Protein AF-A0A955DCJ0-F1 (afdb_monomer_lite)

Structure (mmCIF, N/CA/C/O backbone):
data_AF-A0A955DCJ0-F1
#
_entry.id   AF-A0A955DCJ0-F1
#
loop_
_atom_site.group_PDB
_atom_site.id
_atom_site.type_symbol
_atom_site.label_atom_id
_atom_site.label_alt_id
_atom_site.label_comp_id
_atom_site.label_asym_id
_atom_site.label_entity_id
_atom_site.label_seq_id
_atom_site.pdbx_PDB_ins_code
_atom_site.Cartn_x
_atom_site.Cartn_y
_atom_site.Cartn_z
_atom_site.occupancy
_atom_site.B_iso_or_equiv
_atom_site.auth_seq_id
_atom_site.auth_comp_id
_atom_site.auth_asym_id
_atom_site.auth_atom_id
_atom_site.pdbx_PDB_model_num
ATOM 1 N N . TRP A 1 1 ? 1.414 4.891 13.504 1.00 74.88 1 TRP A N 1
ATOM 2 C CA . TRP A 1 1 ? 0.912 3.519 13.256 1.00 74.88 1 TRP A CA 1
ATOM 3 C C . TRP A 1 1 ? 0.159 2.920 14.445 1.00 74.88 1 TRP A C 1
ATOM 5 O O . TRP A 1 1 ? -1.046 2.771 14.337 1.00 74.88 1 TRP A O 1
ATOM 15 N N . HIS A 1 2 ? 0.798 2.608 15.587 1.00 78.81 2 HIS A N 1
ATOM 16 C CA . HIS A 1 2 ? 0.118 1.941 16.721 1.00 78.81 2 HIS A CA 1
ATOM 17 C C . HIS A 1 2 ? -1.137 2.691 17.207 1.00 78.81 2 HIS A C 1
ATOM 19 O O . HIS A 1 2 ? -2.215 2.118 17.258 1.00 78.81 2 HIS A O 1
ATOM 25 N N . ARG A 1 3 ? -1.033 4.004 17.451 1.00 80.06 3 ARG A N 1
ATOM 26 C CA . ARG A 1 3 ? -2.176 4.839 17.872 1.00 80.06 3 ARG A CA 1
ATOM 27 C C . ARG A 1 3 ? -3.330 4.925 16.861 1.00 80.06 3 ARG A C 1
ATOM 29 O O . ARG A 1 3 ? -4.418 5.293 17.256 1.00 80.06 3 ARG A O 1
ATOM 36 N N . LEU A 1 4 ? -3.080 4.615 15.588 1.00 79.81 4 LEU A N 1
ATOM 37 C CA . LEU A 1 4 ? -4.059 4.746 14.500 1.00 79.81 4 LEU A CA 1
ATOM 38 C C . LEU A 1 4 ? -4.688 3.408 14.090 1.00 79.81 4 LEU A C 1
ATOM 40 O O . LEU A 1 4 ? -5.571 3.371 13.249 1.00 79.81 4 LEU A O 1
ATOM 44 N N . THR A 1 5 ? -4.176 2.287 14.602 1.00 82.12 5 THR A N 1
ATOM 45 C CA . THR A 1 5 ? -4.579 0.945 14.137 1.00 82.12 5 THR A CA 1
ATOM 46 C C . THR A 1 5 ? -5.180 0.084 15.233 1.00 82.12 5 THR A C 1
ATOM 48 O O . THR A 1 5 ? -5.775 -0.947 14.923 1.00 82.12 5 THR A O 1
ATOM 51 N N . PHE A 1 6 ? -5.019 0.493 16.489 1.00 84.69 6 PHE A N 1
ATOM 52 C CA . PHE A 1 6 ? -5.619 -0.148 17.645 1.00 84.69 6 PHE A CA 1
ATOM 53 C C . PHE A 1 6 ? -6.818 0.666 18.125 1.00 84.69 6 PHE A C 1
ATOM 55 O O . PHE A 1 6 ? -6.717 1.882 18.268 1.00 84.69 6 PHE A O 1
ATOM 62 N N . ASP A 1 7 ? -7.927 -0.018 18.379 1.00 81.44 7 ASP A N 1
ATOM 63 C CA . ASP A 1 7 ? -9.098 0.560 19.030 1.00 81.44 7 ASP A CA 1
ATOM 64 C C . ASP A 1 7 ? -8.845 0.774 20.543 1.00 81.44 7 ASP A C 1
ATOM 66 O O . ASP A 1 7 ? -7.836 0.291 21.079 1.00 81.44 7 ASP A O 1
ATOM 70 N N . PRO A 1 8 ? -9.742 1.470 21.271 1.00 82.81 8 PRO A N 1
ATOM 71 C CA . PRO A 1 8 ? -9.586 1.713 22.708 1.00 82.81 8 PRO A CA 1
ATOM 72 C C . PRO A 1 8 ? -9.538 0.430 23.554 1.00 82.81 8 PRO A C 1
ATOM 74 O O . PRO A 1 8 ? -9.019 0.445 24.667 1.00 82.81 8 PRO A O 1
ATOM 77 N N . SER A 1 9 ? -10.035 -0.695 23.026 1.00 85.38 9 SER A N 1
ATOM 78 C CA . SER A 1 9 ? -9.957 -2.013 23.668 1.00 85.38 9 SER A CA 1
ATOM 79 C C . SER A 1 9 ? -8.635 -2.748 23.397 1.00 85.38 9 SER A C 1
ATOM 81 O O . SER A 1 9 ? -8.432 -3.864 23.876 1.00 85.38 9 SER A O 1
ATOM 83 N N . GLY A 1 10 ? -7.719 -2.142 22.634 1.00 85.44 10 GLY A N 1
ATOM 84 C CA . GLY A 1 10 ? -6.433 -2.729 22.268 1.00 85.44 10 GLY A CA 1
ATOM 85 C C . GLY A 1 10 ? -6.532 -3.788 21.169 1.00 85.44 10 GLY A C 1
ATOM 86 O O . GLY A 1 10 ? -5.603 -4.583 20.995 1.00 85.44 10 GLY A O 1
ATOM 87 N N . ARG A 1 11 ? -7.627 -3.824 20.401 1.00 85.88 11 ARG A N 1
ATOM 88 C CA . ARG A 1 11 ? -7.779 -4.727 19.251 1.00 85.88 11 ARG A CA 1
ATOM 89 C C . ARG A 1 11 ? -7.449 -3.987 17.964 1.00 85.88 11 ARG A C 1
ATOM 91 O O . ARG A 1 11 ? -7.556 -2.772 17.879 1.00 85.88 11 ARG A O 1
ATOM 98 N N . ARG A 1 12 ? -7.050 -4.730 16.934 1.00 86.69 12 ARG A N 1
ATOM 99 C CA . ARG A 1 12 ? -6.802 -4.183 15.597 1.00 86.69 12 ARG A CA 1
ATOM 100 C C . ARG A 1 12 ? -7.324 -5.114 14.522 1.00 86.69 12 ARG A C 1
ATOM 102 O O . ARG A 1 12 ? -7.359 -6.334 14.704 1.00 86.69 12 ARG A O 1
ATOM 109 N N . ARG A 1 13 ? -7.651 -4.545 13.366 1.00 83.56 13 ARG A N 1
ATOM 110 C CA . ARG A 1 13 ? -7.964 -5.324 12.166 1.00 83.56 13 ARG A CA 1
ATOM 111 C C . ARG A 1 13 ? -6.675 -5.953 11.638 1.00 83.56 13 ARG A C 1
ATOM 113 O O . ARG A 1 13 ? -5.660 -5.279 11.477 1.00 83.56 13 ARG A O 1
ATOM 120 N N . VAL A 1 14 ? -6.707 -7.258 11.392 1.00 85.88 14 VAL A N 1
ATOM 121 C CA . VAL A 1 14 ? -5.592 -8.006 10.799 1.00 85.88 14 VAL A CA 1
ATOM 122 C C . VAL A 1 14 ? -6.095 -8.834 9.630 1.00 85.88 14 VAL A C 1
ATOM 124 O O . VAL A 1 14 ? -7.232 -9.306 9.631 1.00 85.88 14 VAL A O 1
ATOM 127 N N . LEU A 1 15 ? -5.234 -9.023 8.632 1.00 85.75 15 LEU A N 1
ATOM 128 C CA . LEU A 1 15 ? -5.539 -9.872 7.489 1.00 85.75 15 LEU A CA 1
ATOM 129 C C . LEU A 1 15 ? -5.775 -11.311 7.958 1.00 85.75 15 LEU A C 1
ATOM 131 O O . LEU A 1 15 ? -4.946 -11.882 8.671 1.00 85.75 15 LEU A O 1
ATOM 135 N N . ARG A 1 16 ? -6.889 -11.912 7.532 1.00 90.75 16 ARG A N 1
ATOM 136 C CA . ARG A 1 16 ? -7.194 -13.308 7.846 1.00 90.75 16 ARG A CA 1
ATOM 137 C C . ARG A 1 16 ? -6.231 -14.232 7.104 1.00 90.75 16 ARG A C 1
ATOM 139 O O . ARG A 1 16 ? -6.114 -14.158 5.875 1.00 90.75 16 ARG A O 1
ATOM 146 N N . ARG A 1 17 ? -5.588 -15.128 7.855 1.00 95.06 17 ARG A N 1
ATOM 147 C CA . ARG A 1 17 ? -4.613 -16.096 7.344 1.00 95.06 17 ARG A CA 1
ATOM 148 C C . ARG A 1 17 ? -5.138 -17.528 7.426 1.00 95.06 17 ARG A C 1
ATOM 150 O O . ARG A 1 17 ? -5.956 -17.845 8.289 1.00 95.06 17 ARG A O 1
ATOM 157 N N . ARG A 1 18 ? -4.673 -18.375 6.512 1.00 95.81 18 ARG A N 1
ATOM 158 C CA . ARG A 1 18 ? -4.816 -19.837 6.562 1.00 95.81 18 ARG A CA 1
ATOM 159 C C . ARG A 1 18 ? -3.859 -20.417 7.622 1.00 95.81 18 ARG A C 1
ATOM 161 O O . ARG A 1 18 ? -2.935 -19.715 8.033 1.00 95.81 18 ARG A O 1
ATOM 168 N N . PRO A 1 19 ? -4.023 -21.687 8.046 1.00 96.50 19 PRO A N 1
ATOM 169 C CA . PRO A 1 19 ? -3.128 -22.309 9.030 1.00 96.50 19 PRO A CA 1
ATOM 170 C C . PRO A 1 19 ? -1.643 -22.310 8.636 1.00 96.50 19 PRO A C 1
ATOM 172 O O . PRO A 1 19 ? -0.785 -22.264 9.508 1.00 96.50 19 PRO A O 1
ATOM 175 N N . ASN A 1 20 ? -1.333 -22.312 7.336 1.00 93.75 20 ASN A N 1
ATOM 176 C CA . ASN A 1 20 ? 0.036 -22.236 6.816 1.00 93.75 20 ASN A CA 1
ATOM 177 C C . ASN A 1 20 ? 0.629 -20.810 6.811 1.00 93.75 20 ASN A C 1
ATOM 179 O O . ASN A 1 20 ? 1.770 -20.632 6.406 1.00 93.75 20 ASN A O 1
ATOM 183 N N . GLY A 1 21 ? -0.131 -19.798 7.242 1.00 91.06 21 GLY A N 1
ATOM 184 C CA . GLY A 1 21 ? 0.301 -18.400 7.288 1.00 91.06 21 GLY A CA 1
ATOM 185 C C . GLY A 1 21 ? -0.090 -17.560 6.070 1.00 91.06 21 GLY A C 1
ATOM 186 O O . GLY A 1 21 ? -0.031 -16.331 6.157 1.00 91.06 21 GLY A O 1
ATOM 187 N N . ASP A 1 22 ? -0.563 -18.176 4.984 1.00 91.62 22 ASP A N 1
ATOM 188 C CA . ASP A 1 22 ? -0.939 -17.454 3.767 1.00 91.62 22 ASP A CA 1
ATOM 189 C C . ASP A 1 22 ? -2.157 -16.562 3.979 1.00 91.62 22 ASP A C 1
ATOM 191 O O . ASP A 1 22 ? -3.084 -16.897 4.723 1.00 91.62 22 ASP A O 1
ATOM 195 N N . CYS A 1 23 ? -2.218 -15.457 3.233 1.00 92.31 23 CYS A N 1
ATOM 196 C CA . CYS A 1 23 ? -3.463 -14.715 3.074 1.00 9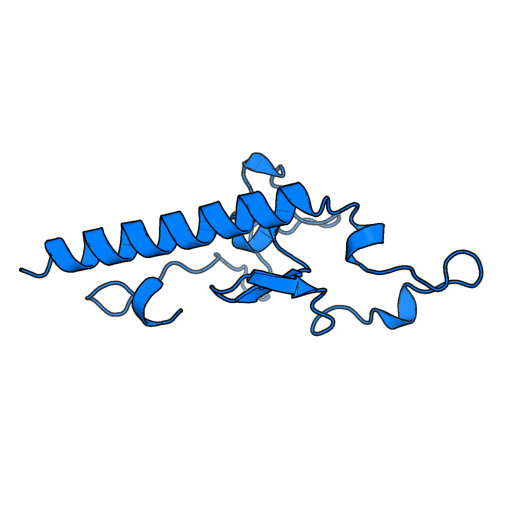2.31 23 CYS A CA 1
ATOM 197 C C . CYS A 1 23 ? -4.564 -15.646 2.538 1.00 92.31 23 CYS A C 1
ATOM 199 O O . CYS A 1 23 ? -4.364 -16.405 1.591 1.00 92.31 23 CYS A O 1
ATOM 201 N N . THR A 1 24 ? -5.763 -15.554 3.112 1.00 95.62 24 THR A N 1
ATOM 202 C CA . THR A 1 24 ? -6.926 -16.343 2.667 1.00 95.62 24 THR A CA 1
ATOM 203 C C . THR A 1 24 ? -7.316 -16.114 1.203 1.00 95.62 24 THR A C 1
ATOM 205 O O . THR A 1 24 ? -7.851 -17.033 0.583 1.00 95.62 24 THR A O 1
ATOM 208 N N . PHE A 1 25 ? -6.976 -14.953 0.636 1.00 95.12 25 PHE A N 1
ATOM 209 C CA . PHE A 1 25 ? -7.185 -14.598 -0.772 1.00 95.12 25 PHE A CA 1
ATOM 210 C C . PHE A 1 25 ? -5.974 -14.884 -1.676 1.00 95.12 25 PHE A C 1
ATOM 212 O O . PHE A 1 25 ? -5.999 -14.548 -2.857 1.00 95.12 25 PHE A O 1
ATOM 219 N N . LEU A 1 26 ? -4.894 -15.477 -1.159 1.00 92.69 26 LEU A N 1
ATOM 220 C CA . LEU A 1 26 ? -3.748 -15.845 -1.989 1.00 92.69 26 LEU A CA 1
ATOM 221 C C . LEU A 1 26 ? -4.075 -17.1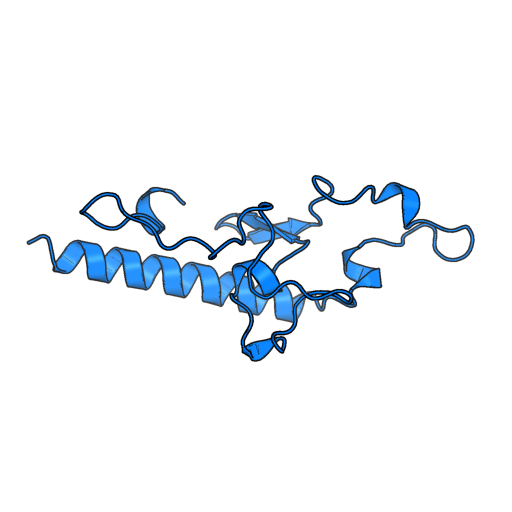08 -2.797 1.00 92.69 26 LEU A C 1
ATOM 223 O O . LEU A 1 26 ? -4.317 -18.172 -2.222 1.00 92.69 26 LEU A O 1
ATOM 227 N N . GLY A 1 27 ? -4.121 -16.987 -4.119 1.00 92.81 27 GLY A N 1
ATOM 228 C CA . GLY A 1 27 ? -4.245 -18.092 -5.065 1.00 92.81 27 GLY A CA 1
ATOM 229 C C . GLY A 1 27 ? -2.892 -18.498 -5.665 1.00 92.81 27 GLY A C 1
ATOM 230 O O . GLY A 1 27 ? -1.875 -17.859 -5.392 1.00 92.81 27 GLY A O 1
ATOM 231 N N . PRO A 1 28 ? -2.868 -19.537 -6.519 1.00 91.12 28 PRO A N 1
ATOM 232 C CA . PRO A 1 28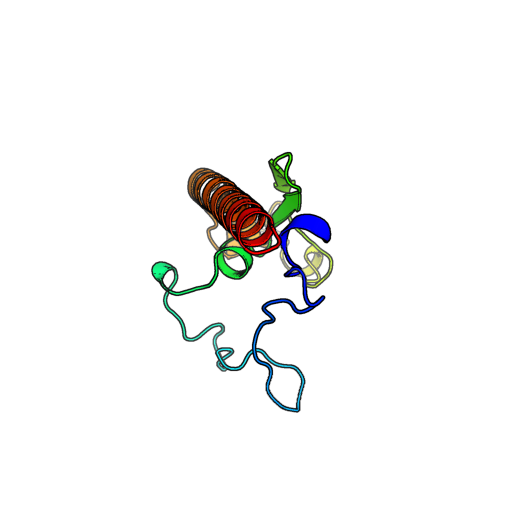 ? -1.637 -20.041 -7.138 1.00 91.12 28 PRO A CA 1
ATOM 233 C C . PRO A 1 28 ? -0.964 -19.030 -8.081 1.00 91.12 28 PRO A C 1
ATOM 235 O O . PRO A 1 28 ? 0.230 -19.134 -8.335 1.00 91.12 28 PRO A O 1
ATOM 238 N N . SER A 1 29 ? -1.715 -18.043 -8.578 1.00 88.38 29 SER A N 1
ATOM 239 C CA . SER A 1 29 ? -1.230 -16.991 -9.486 1.00 88.38 29 SER A CA 1
ATOM 240 C C . SER A 1 29 ? -1.221 -15.600 -8.838 1.00 88.38 29 SER A C 1
ATOM 242 O O . SER A 1 29 ? -1.206 -14.594 -9.540 1.00 88.38 29 SER A O 1
ATOM 244 N N . GLY A 1 30 ? -1.261 -15.528 -7.504 1.00 87.38 30 GLY A N 1
ATOM 245 C CA . GLY A 1 30 ? -1.331 -14.273 -6.752 1.00 87.38 30 GLY A CA 1
ATOM 246 C C . GLY A 1 30 ? -2.695 -14.026 -6.106 1.00 87.38 30 GLY A C 1
ATOM 247 O O . GLY A 1 30 ? -3.492 -14.945 -5.919 1.00 87.38 30 GLY A O 1
ATOM 248 N N . CYS A 1 31 ? -2.950 -12.785 -5.687 1.00 91.06 31 CYS A N 1
ATOM 249 C CA . CYS A 1 31 ? -4.191 -12.419 -5.000 1.00 91.06 31 CYS A CA 1
ATOM 250 C C . CYS A 1 31 ? -5.408 -12.601 -5.921 1.00 91.06 31 CYS A C 1
ATOM 252 O O . CYS A 1 31 ? -5.428 -12.052 -7.020 1.00 91.06 31 CYS A O 1
ATOM 254 N N . VAL A 1 32 ? -6.434 -13.322 -5.454 1.00 95.06 32 VAL A N 1
ATOM 255 C CA . VAL A 1 32 ? -7.664 -13.572 -6.232 1.00 95.06 32 VAL A CA 1
ATOM 256 C C . VAL A 1 32 ? -8.621 -12.379 -6.263 1.00 95.06 32 VAL A C 1
ATOM 258 O O . VAL A 1 32 ? -9.582 -12.396 -7.022 1.00 95.06 32 VAL A O 1
ATOM 261 N N . LEU A 1 33 ? -8.385 -11.362 -5.428 1.00 93.50 33 LEU A N 1
ATOM 262 C CA . LEU A 1 33 ? -9.156 -10.121 -5.459 1.00 93.50 33 LEU A CA 1
ATOM 263 C C . LEU A 1 33 ? -8.692 -9.247 -6.627 1.00 93.50 33 LEU A C 1
ATOM 265 O O . LEU A 1 33 ? -7.486 -9.129 -6.887 1.00 93.50 33 LEU A O 1
ATOM 269 N N . ASP A 1 34 ? -9.642 -8.584 -7.276 1.00 92.44 34 ASP A N 1
ATOM 270 C CA . ASP A 1 34 ? -9.380 -7.489 -8.203 1.00 92.44 34 ASP A CA 1
ATOM 271 C C . ASP A 1 34 ? -8.746 -6.297 -7.470 1.00 92.44 34 ASP A C 1
ATOM 273 O O . ASP A 1 34 ? -8.862 -6.156 -6.250 1.00 92.44 34 ASP A O 1
ATOM 277 N N . GLU A 1 35 ? -8.029 -5.450 -8.208 1.00 89.69 35 GLU A N 1
ATOM 278 C CA . GLU A 1 35 ? -7.248 -4.348 -7.639 1.00 89.69 35 GLU A CA 1
ATOM 279 C C . GLU A 1 35 ? -8.086 -3.415 -6.759 1.00 89.69 35 GLU A C 1
ATOM 281 O O . GLU A 1 35 ? -7.658 -3.059 -5.660 1.00 89.69 35 GLU A O 1
ATOM 286 N N . GLU A 1 36 ? -9.307 -3.100 -7.192 1.00 91.44 36 GLU A N 1
ATOM 287 C CA . GLU A 1 36 ? -10.196 -2.169 -6.501 1.00 91.44 36 GLU A CA 1
ATOM 288 C C . GLU A 1 36 ? -10.889 -2.764 -5.270 1.00 91.44 36 GLU A C 1
ATOM 290 O O . GLU A 1 36 ? -11.360 -2.011 -4.416 1.00 91.44 36 GLU A O 1
ATOM 295 N N . THR A 1 37 ? -10.882 -4.088 -5.103 1.00 93.25 37 THR A N 1
ATOM 296 C CA . THR A 1 37 ? -11.356 -4.749 -3.873 1.00 93.25 37 THR A CA 1
ATOM 297 C C . THR A 1 37 ? -10.221 -5.013 -2.882 1.00 93.25 37 THR A C 1
ATOM 299 O O . THR A 1 37 ? -10.456 -5.191 -1.683 1.00 93.25 37 THR A O 1
ATOM 302 N N . ARG A 1 38 ? -8.960 -5.033 -3.334 1.00 93.00 38 ARG A N 1
ATOM 303 C CA . ARG A 1 38 ? -7.812 -5.277 -2.444 1.00 93.00 38 ARG A CA 1
ATOM 304 C C . ARG A 1 38 ? -7.742 -4.216 -1.337 1.00 93.00 38 ARG A C 1
ATOM 306 O O . ARG A 1 38 ? -7.959 -3.035 -1.616 1.00 93.00 38 ARG A O 1
ATOM 313 N N . PRO A 1 39 ? -7.357 -4.579 -0.099 1.00 91.88 39 PRO A N 1
ATOM 314 C CA . PRO A 1 39 ? -7.027 -3.592 0.928 1.00 91.88 39 PRO A CA 1
ATOM 315 C C . PRO A 1 39 ? -5.935 -2.629 0.445 1.00 91.88 39 PRO A C 1
ATOM 317 O O . PRO A 1 39 ? -5.009 -3.058 -0.244 1.00 91.88 39 PRO A O 1
ATOM 320 N N . LEU A 1 40 ? -5.987 -1.355 0.848 1.00 94.06 40 LEU A N 1
ATOM 321 C CA . LEU A 1 40 ? -5.016 -0.336 0.415 1.00 94.06 40 LEU A CA 1
ATOM 322 C C . LEU A 1 40 ? -3.563 -0.733 0.714 1.00 94.06 40 LEU A C 1
ATOM 324 O O . LEU A 1 40 ? -2.690 -0.563 -0.131 1.00 94.06 40 LEU A O 1
ATOM 328 N N . VAL A 1 41 ? -3.313 -1.368 1.863 1.00 91.38 41 VAL A N 1
ATOM 329 C CA . VAL A 1 41 ? -1.985 -1.906 2.215 1.00 91.38 41 VAL A CA 1
ATOM 330 C C . VAL A 1 41 ? -1.481 -2.962 1.224 1.00 91.38 41 VAL A C 1
ATOM 332 O O . VAL A 1 41 ? -0.279 -3.071 1.014 1.00 91.38 41 VAL A O 1
ATOM 335 N N . CYS A 1 42 ? -2.384 -3.727 0.600 1.00 90.88 42 CYS A N 1
ATOM 336 C CA . CYS A 1 42 ? -2.046 -4.717 -0.421 1.00 90.88 42 CYS A CA 1
ATOM 337 C C . CYS A 1 42 ? -1.851 -4.080 -1.800 1.00 90.88 42 CYS A C 1
ATOM 339 O O . CYS A 1 42 ? -1.041 -4.588 -2.565 1.00 90.88 42 CYS A O 1
ATOM 341 N N . ARG A 1 43 ? -2.565 -2.990 -2.118 1.00 93.88 43 ARG A N 1
ATOM 342 C CA . ARG A 1 43 ? -2.342 -2.217 -3.356 1.00 93.88 43 ARG A CA 1
ATOM 343 C C . ARG A 1 43 ? -1.025 -1.452 -3.323 1.00 93.88 43 ARG A C 1
ATOM 345 O O . ARG A 1 43 ? -0.411 -1.241 -4.353 1.00 93.88 43 ARG A O 1
ATOM 352 N N . LEU A 1 44 ? -0.591 -1.041 -2.132 1.00 93.94 44 LEU A N 1
ATOM 353 C CA . LEU A 1 44 ? 0.679 -0.350 -1.945 1.00 93.94 44 LEU A CA 1
ATOM 354 C C . LEU A 1 44 ? 1.889 -1.279 -2.022 1.00 93.94 44 LEU A C 1
ATOM 356 O O . LEU A 1 44 ? 2.984 -0.777 -2.226 1.00 93.94 44 LEU A O 1
ATOM 360 N N . TYR A 1 45 ? 1.738 -2.598 -1.875 1.00 89.31 45 TYR A N 1
ATOM 361 C CA . TYR A 1 45 ? 2.868 -3.510 -2.048 1.00 89.31 45 TYR A CA 1
ATOM 362 C C . TYR A 1 45 ? 3.346 -3.479 -3.513 1.00 89.31 45 TYR A C 1
ATOM 364 O O . TYR A 1 45 ? 2.511 -3.600 -4.407 1.00 89.31 45 TYR A O 1
ATOM 372 N N . PRO A 1 46 ? 4.657 -3.357 -3.786 1.00 90.44 46 PRO A N 1
ATOM 373 C CA . PRO A 1 46 ? 5.779 -3.515 -2.862 1.00 90.44 46 PRO A CA 1
ATOM 374 C C . PRO A 1 46 ? 6.384 -2.205 -2.346 1.00 90.44 46 PRO A C 1
ATOM 376 O O . PRO A 1 46 ? 7.513 -2.220 -1.869 1.00 90.44 46 PRO A O 1
ATOM 379 N N . HIS A 1 47 ? 5.697 -1.067 -2.426 1.00 92.31 47 HIS A N 1
ATOM 380 C CA . HIS A 1 47 ? 6.239 0.169 -1.874 1.00 92.31 47 HIS A CA 1
ATOM 381 C C . HIS A 1 47 ? 6.530 0.049 -0.376 1.00 92.31 47 HIS A C 1
ATOM 383 O O . HIS A 1 47 ? 5.696 -0.418 0.406 1.00 92.31 47 HIS A O 1
ATOM 389 N N . ALA A 1 48 ? 7.697 0.544 0.028 1.00 91.12 48 ALA A N 1
ATOM 390 C CA . ALA A 1 48 ? 7.922 0.963 1.401 1.00 91.12 48 ALA A CA 1
ATOM 391 C C . ALA A 1 48 ? 7.244 2.324 1.608 1.00 91.12 48 ALA A C 1
ATOM 393 O O . ALA A 1 48 ? 7.201 3.145 0.690 1.00 91.12 48 ALA A O 1
ATOM 394 N N . TYR A 1 49 ? 6.667 2.569 2.784 1.00 93.25 49 TYR A N 1
ATOM 395 C CA . TYR A 1 49 ? 6.012 3.843 3.071 1.00 93.25 49 TYR A CA 1
ATOM 396 C C . TYR A 1 49 ? 5.874 4.117 4.566 1.00 93.25 49 TYR A C 1
ATOM 398 O O . TYR A 1 49 ? 5.777 3.213 5.400 1.00 93.25 49 TYR A O 1
ATOM 406 N N . THR A 1 50 ? 5.782 5.403 4.882 1.00 92.44 50 THR A N 1
ATOM 407 C CA . THR A 1 50 ? 5.392 5.939 6.186 1.00 92.44 50 THR A CA 1
ATOM 408 C C . THR A 1 50 ? 4.259 6.940 6.005 1.00 92.44 50 THR A C 1
ATOM 410 O O . THR A 1 50 ? 3.823 7.212 4.893 1.00 92.44 50 THR A O 1
ATOM 413 N N . GLU A 1 51 ? 3.789 7.561 7.084 1.00 91.69 51 GLU A N 1
ATOM 414 C CA . GLU A 1 51 ? 2.785 8.629 6.989 1.00 91.69 51 GLU A CA 1
ATOM 415 C C . GLU A 1 51 ? 3.268 9.824 6.161 1.00 91.69 51 GLU A C 1
ATOM 417 O O . GLU A 1 51 ? 2.470 10.524 5.545 1.00 91.69 51 GLU A O 1
ATOM 422 N N . ARG A 1 52 ? 4.588 10.026 6.089 1.00 93.38 52 ARG A N 1
ATOM 423 C CA . ARG A 1 52 ? 5.196 11.134 5.350 1.00 93.38 52 ARG A CA 1
ATOM 424 C C . ARG A 1 52 ? 5.208 10.908 3.839 1.00 93.38 52 ARG A C 1
ATOM 426 O O . ARG A 1 52 ? 5.317 11.882 3.100 1.00 93.38 52 ARG A O 1
ATOM 433 N N . GLY A 1 53 ? 5.102 9.661 3.377 1.00 94.56 53 GLY A N 1
ATOM 434 C CA . GLY A 1 53 ? 5.121 9.347 1.951 1.00 94.56 53 GLY A CA 1
ATOM 435 C C . GLY A 1 53 ? 5.581 7.929 1.626 1.00 94.56 53 GLY A C 1
ATOM 436 O O . GLY A 1 53 ? 5.632 7.058 2.493 1.00 94.56 53 GLY A O 1
ATOM 437 N N . LEU A 1 54 ? 5.889 7.723 0.345 1.00 94.50 54 LEU A N 1
ATOM 438 C CA . LEU A 1 54 ? 6.437 6.483 -0.203 1.00 94.50 54 LEU A CA 1
ATOM 439 C C . LEU A 1 54 ? 7.972 6.549 -0.1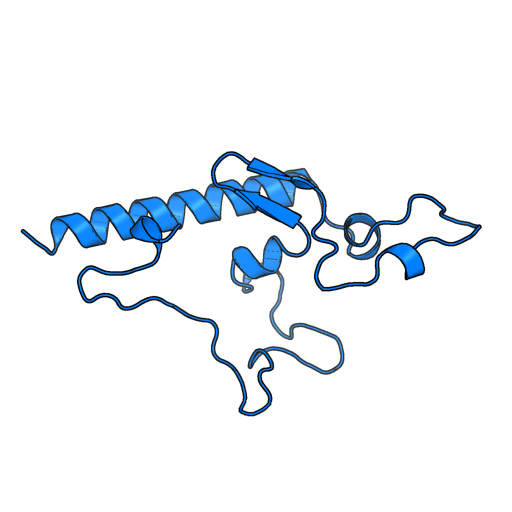89 1.00 94.50 54 LEU A C 1
ATOM 441 O O . LEU A 1 54 ? 8.545 7.513 -0.692 1.00 94.50 54 LEU A O 1
ATOM 445 N N . ASP A 1 55 ? 8.611 5.497 0.310 1.00 90.81 55 ASP A N 1
ATOM 446 C CA . ASP A 1 55 ? 10.061 5.361 0.493 1.00 90.81 55 ASP A CA 1
ATOM 447 C C . ASP A 1 55 ? 10.651 4.345 -0.506 1.00 90.81 55 ASP A C 1
ATOM 449 O O . ASP A 1 55 ? 11.488 3.512 -0.167 1.00 90.81 55 ASP A O 1
ATOM 453 N N . GLY A 1 56 ? 10.182 4.385 -1.756 1.00 86.81 56 GLY A N 1
ATOM 454 C CA . GLY A 1 56 ? 10.636 3.480 -2.815 1.00 86.81 56 GLY A CA 1
ATOM 455 C C . GLY A 1 56 ? 10.073 2.063 -2.685 1.00 86.81 56 GLY A C 1
ATOM 456 O O . GLY A 1 56 ? 8.913 1.880 -2.318 1.00 86.81 56 GLY A O 1
ATOM 457 N N . GLU A 1 57 ? 10.872 1.069 -3.064 1.00 87.50 57 GLU A N 1
ATOM 458 C CA . GLU A 1 57 ? 10.533 -0.357 -3.050 1.00 87.50 57 GLU A CA 1
ATOM 459 C C . GLU A 1 57 ? 10.998 -1.030 -1.754 1.00 87.50 57 GLU A C 1
ATOM 461 O O . GLU A 1 57 ? 12.086 -0.759 -1.255 1.00 87.50 57 GLU A O 1
ATOM 466 N N . SER A 1 58 ? 10.185 -1.945 -1.231 1.00 83.44 58 SER A N 1
ATOM 467 C CA . SER A 1 58 ? 10.570 -2.861 -0.165 1.00 83.44 58 SER A CA 1
ATOM 468 C C . SER A 1 58 ? 11.200 -4.121 -0.763 1.00 83.44 58 SER A C 1
ATOM 470 O O . SER A 1 58 ? 10.519 -4.940 -1.381 1.00 83.44 58 SER A O 1
ATOM 472 N N . ASP A 1 59 ? 12.496 -4.299 -0.527 1.00 74.62 59 ASP A N 1
ATOM 473 C CA . ASP A 1 59 ? 13.283 -5.478 -0.915 1.00 74.62 59 ASP A CA 1
ATOM 474 C C . ASP A 1 59 ? 13.189 -6.633 0.102 1.00 74.62 59 ASP A C 1
ATOM 476 O O . ASP A 1 59 ? 13.668 -7.737 -0.138 1.00 74.62 59 ASP A O 1
ATOM 480 N N . HIS A 1 60 ? 12.520 -6.415 1.236 1.00 74.88 60 HIS A N 1
ATOM 481 C CA . HIS A 1 60 ? 12.565 -7.332 2.373 1.00 74.88 60 HIS A CA 1
ATOM 482 C C . HIS A 1 60 ? 12.019 -8.744 2.079 1.00 74.88 60 HIS A C 1
ATOM 484 O O . HIS A 1 60 ? 12.444 -9.713 2.707 1.00 74.88 60 HIS A O 1
ATOM 490 N N . TYR A 1 61 ? 11.078 -8.873 1.138 1.00 69.62 61 TYR A N 1
ATOM 491 C CA . TYR A 1 61 ? 10.360 -10.130 0.870 1.00 69.62 61 TYR A CA 1
ATOM 492 C C . TYR A 1 61 ? 10.594 -10.703 -0.529 1.00 69.62 61 TYR A C 1
ATOM 494 O O . TYR A 1 61 ? 10.081 -11.778 -0.839 1.00 69.62 61 TYR A O 1
ATOM 502 N N . CYS A 1 62 ? 11.332 -9.997 -1.381 1.00 72.31 62 CYS A N 1
ATOM 503 C CA . CYS A 1 62 ? 11.608 -10.424 -2.744 1.00 72.31 62 CYS A CA 1
ATOM 504 C C . CYS A 1 62 ? 13.098 -10.209 -3.022 1.00 72.31 62 CYS A C 1
ATOM 506 O O . CYS A 1 62 ? 13.561 -9.087 -2.842 1.00 72.31 62 CYS A O 1
ATOM 508 N N . PRO A 1 63 ? 13.851 -11.234 -3.458 1.00 75.69 63 PRO A N 1
ATOM 509 C CA . PRO A 1 63 ? 15.243 -11.069 -3.868 1.00 75.69 63 PRO A CA 1
ATOM 510 C C . PRO A 1 63 ? 15.302 -10.267 -5.176 1.00 75.69 63 PRO A C 1
ATOM 512 O O . PRO A 1 63 ? 15.327 -10.834 -6.274 1.00 75.69 63 PRO A O 1
ATOM 515 N N . THR A 1 64 ? 15.252 -8.939 -5.073 1.00 77.31 64 THR A N 1
ATOM 516 C CA . THR A 1 64 ? 15.153 -8.015 -6.213 1.00 77.31 64 THR A CA 1
ATOM 517 C C . THR A 1 64 ? 16.378 -8.079 -7.122 1.00 77.31 64 THR A C 1
ATOM 519 O O . THR A 1 64 ? 16.285 -7.768 -8.308 1.00 77.31 64 THR A O 1
ATOM 522 N N . GLU A 1 65 ? 17.511 -8.590 -6.633 1.00 79.06 65 GLU A N 1
ATOM 523 C CA . GLU A 1 65 ? 18.695 -8.870 -7.443 1.00 79.06 65 GLU A CA 1
ATOM 524 C C . GLU A 1 65 ? 18.433 -9.881 -8.568 1.00 79.06 65 GLU A C 1
ATOM 526 O O . GLU A 1 65 ? 19.100 -9.835 -9.598 1.00 79.06 65 GLU A O 1
ATOM 531 N N . ARG A 1 66 ? 17.438 -10.765 -8.404 1.00 83.38 66 ARG A N 1
ATOM 532 C CA . ARG A 1 66 ? 17.035 -11.757 -9.417 1.00 83.38 66 ARG A CA 1
ATOM 533 C C . ARG A 1 66 ? 16.212 -11.151 -10.553 1.00 83.38 66 ARG A C 1
ATOM 535 O O . ARG A 1 66 ? 15.993 -11.827 -11.552 1.00 83.38 66 ARG A 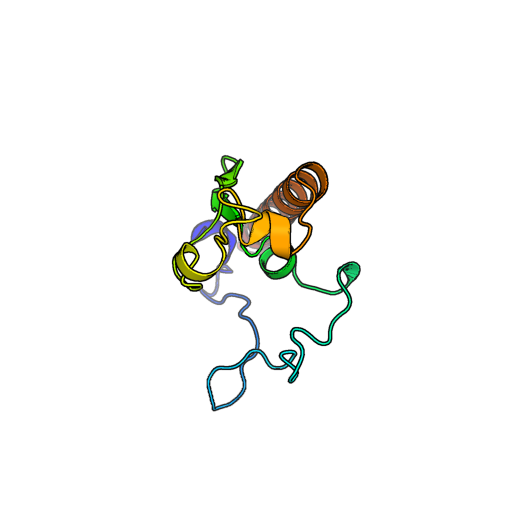O 1
ATOM 542 N N . LEU A 1 67 ? 15.710 -9.930 -10.377 1.00 83.38 67 LEU A N 1
ATOM 543 C CA . LEU A 1 67 ? 14.826 -9.268 -11.337 1.00 83.38 67 LEU A CA 1
ATOM 544 C C . LEU A 1 67 ? 15.609 -8.570 -12.453 1.00 83.38 67 LEU A C 1
ATOM 546 O O . LEU A 1 67 ? 15.088 -8.393 -13.550 1.00 83.38 67 LEU A O 1
ATOM 550 N N . ARG A 1 68 ? 16.864 -8.198 -12.184 1.00 84.44 68 ARG A N 1
ATOM 551 C CA . ARG A 1 68 ? 17.737 -7.526 -13.149 1.00 84.44 68 ARG A CA 1
ATOM 552 C C . ARG A 1 68 ? 18.223 -8.527 -14.191 1.00 84.44 68 ARG A C 1
ATOM 554 O O . ARG A 1 68 ? 18.741 -9.589 -13.847 1.00 84.44 68 ARG A O 1
ATOM 561 N N . SER A 1 69 ? 18.092 -8.168 -15.462 1.00 82.81 69 SER A N 1
ATOM 562 C CA . SER A 1 69 ? 18.584 -8.964 -16.591 1.00 82.81 69 SER A CA 1
ATOM 563 C C . SER A 1 69 ? 19.541 -8.132 -17.453 1.00 82.81 69 SER A C 1
ATOM 565 O O . SER A 1 69 ? 19.568 -6.909 -17.308 1.00 82.81 69 SER A O 1
ATOM 567 N N . PRO A 1 70 ? 20.329 -8.743 -18.357 1.00 84.12 70 PRO A N 1
ATOM 568 C CA . PRO A 1 70 ? 21.145 -7.986 -19.310 1.00 84.12 70 PRO A CA 1
ATOM 569 C C . PRO A 1 70 ? 20.323 -7.020 -20.177 1.00 84.12 70 PRO A C 1
ATOM 571 O O . PRO A 1 70 ? 20.825 -5.961 -20.544 1.00 84.12 70 PRO A O 1
ATOM 574 N N . ASP A 1 71 ? 19.065 -7.374 -20.459 1.00 86.88 71 ASP A N 1
ATOM 575 C CA . ASP A 1 71 ? 18.148 -6.585 -21.286 1.00 86.88 71 ASP A CA 1
ATOM 576 C C . ASP A 1 71 ? 17.450 -5.463 -20.496 1.00 86.88 71 ASP A C 1
ATOM 578 O O . ASP A 1 71 ? 17.046 -4.456 -21.075 1.00 86.88 71 ASP A O 1
ATOM 582 N N . ASP A 1 72 ? 17.338 -5.609 -19.172 1.00 85.00 72 ASP A N 1
ATOM 583 C CA . ASP A 1 72 ? 16.827 -4.577 -18.266 1.00 85.00 72 ASP A CA 1
ATOM 584 C C . ASP A 1 72 ? 17.610 -4.575 -16.937 1.00 85.00 72 ASP A C 1
ATOM 586 O O . ASP A 1 72 ? 17.217 -5.231 -15.960 1.00 85.00 72 ASP A O 1
ATOM 590 N N . PRO A 1 73 ? 18.742 -3.848 -16.876 1.00 83.19 73 PRO A N 1
ATOM 591 C CA . PRO A 1 73 ? 19.574 -3.783 -15.677 1.00 83.19 73 PRO A CA 1
ATOM 592 C C . PRO A 1 73 ? 18.930 -2.967 -14.547 1.00 83.19 73 PRO A C 1
ATOM 594 O O . PRO A 1 73 ? 19.377 -3.060 -13.402 1.00 83.19 73 PRO A O 1
ATOM 597 N N . ASN A 1 74 ? 17.891 -2.182 -14.852 1.00 84.75 74 ASN A N 1
ATOM 598 C CA . ASN A 1 74 ? 17.201 -1.305 -13.907 1.00 84.75 74 ASN A CA 1
ATOM 599 C C . ASN A 1 74 ? 15.831 -1.857 -13.488 1.00 84.75 74 ASN A C 1
ATOM 601 O O . ASN A 1 74 ? 15.077 -1.153 -12.814 1.00 84.75 74 ASN A O 1
ATOM 605 N N . ALA A 1 75 ? 15.512 -3.101 -13.859 1.00 86.56 75 ALA A N 1
ATOM 606 C CA . ALA A 1 75 ? 14.284 -3.759 -13.451 1.00 86.56 75 ALA A CA 1
ATOM 607 C C . ALA A 1 75 ? 14.143 -3.746 -11.922 1.00 86.56 75 ALA A C 1
ATOM 609 O O . ALA A 1 75 ? 15.035 -4.167 -11.177 1.00 86.56 75 ALA A O 1
ATOM 610 N N . THR A 1 76 ? 12.989 -3.269 -11.469 1.00 87.00 76 THR A N 1
ATOM 611 C CA . THR A 1 76 ? 12.539 -3.305 -10.079 1.00 87.00 76 THR A CA 1
ATOM 612 C C . THR A 1 76 ? 11.254 -4.125 -10.016 1.00 87.00 76 THR A C 1
ATOM 614 O O . THR A 1 76 ? 10.587 -4.358 -11.029 1.00 87.00 76 THR A O 1
ATOM 617 N N . MET A 1 77 ? 10.860 -4.570 -8.830 1.00 87.62 77 MET A N 1
ATOM 618 C CA . MET A 1 77 ? 9.557 -5.205 -8.643 1.00 87.62 77 MET A CA 1
ATOM 619 C C . MET A 1 77 ? 8.424 -4.223 -8.977 1.00 87.62 77 MET A C 1
ATOM 621 O O . MET A 1 77 ? 7.410 -4.643 -9.529 1.00 87.62 77 MET A O 1
ATOM 625 N N . LEU A 1 78 ? 8.6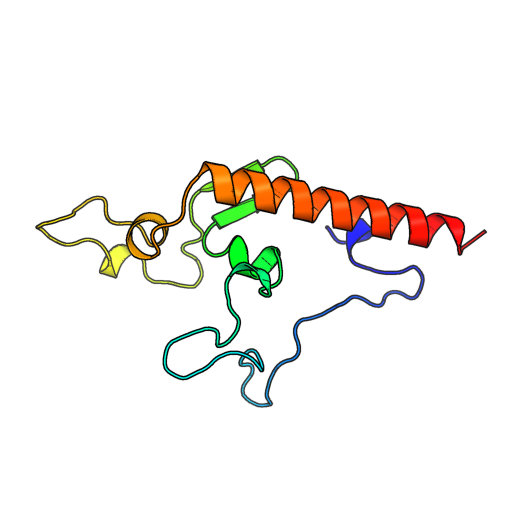10 -2.919 -8.736 1.00 89.00 78 LEU A N 1
ATOM 626 C CA . LEU A 1 78 ? 7.666 -1.875 -9.160 1.00 89.00 78 LEU A CA 1
ATOM 627 C C . LEU A 1 78 ? 7.439 -1.855 -10.678 1.00 89.00 78 LEU A C 1
ATOM 629 O O . LEU A 1 78 ? 6.287 -1.819 -11.115 1.00 89.00 78 LEU A O 1
ATOM 633 N N . THR A 1 79 ? 8.502 -1.917 -11.487 1.00 87.88 79 THR A N 1
ATOM 634 C CA . THR A 1 79 ? 8.357 -1.946 -12.952 1.00 87.88 79 THR A CA 1
ATOM 635 C C . THR A 1 79 ? 7.767 -3.267 -13.441 1.00 87.88 79 THR A C 1
ATOM 637 O O . THR A 1 79 ? 6.890 -3.260 -14.304 1.00 87.88 79 THR A O 1
ATOM 640 N N . ILE A 1 80 ? 8.162 -4.397 -12.848 1.00 86.81 80 ILE A N 1
ATOM 641 C CA . ILE A 1 80 ? 7.634 -5.725 -13.205 1.00 86.81 80 ILE A CA 1
ATOM 642 C C . ILE A 1 80 ? 6.140 -5.848 -12.894 1.00 86.81 80 ILE A C 1
ATOM 644 O O . ILE A 1 80 ? 5.380 -6.377 -13.706 1.00 86.81 80 ILE A O 1
ATOM 648 N N . LEU A 1 81 ? 5.708 -5.325 -11.746 1.00 85.31 81 LEU A N 1
ATOM 649 C CA . LEU A 1 81 ? 4.302 -5.294 -11.345 1.00 85.31 81 LEU A CA 1
ATOM 650 C C . LEU A 1 81 ? 3.513 -4.158 -12.012 1.00 85.31 81 LEU A C 1
ATOM 652 O O . LEU A 1 81 ? 2.306 -4.074 -11.801 1.00 85.31 81 LEU A O 1
ATOM 656 N N . ARG A 1 82 ? 4.169 -3.322 -12.833 1.00 88.88 82 ARG A N 1
ATOM 657 C CA . ARG A 1 82 ? 3.568 -2.190 -13.561 1.00 88.88 82 ARG A CA 1
ATOM 658 C C . ARG A 1 82 ? 2.830 -1.228 -12.630 1.00 88.88 82 ARG A C 1
ATOM 660 O O . ARG A 1 82 ? 1.704 -0.814 -12.887 1.00 88.88 82 ARG A O 1
ATOM 667 N N . MET A 1 83 ? 3.479 -0.913 -11.516 1.00 89.50 83 MET A N 1
ATOM 668 C CA . MET A 1 83 ? 2.954 -0.024 -10.489 1.00 89.50 83 MET A CA 1
ATOM 669 C C . MET A 1 83 ? 3.051 1.437 -10.937 1.00 89.50 83 MET A C 1
ATOM 671 O O . MET A 1 83 ? 4.150 1.971 -11.075 1.00 89.50 83 MET A O 1
ATOM 675 N N . GLU A 1 84 ? 1.906 2.100 -11.101 1.00 92.44 84 GLU A N 1
ATOM 676 C CA . GLU A 1 84 ? 1.861 3.521 -11.462 1.00 92.44 84 GLU A CA 1
ATOM 677 C C . GLU A 1 84 ? 2.120 4.433 -10.244 1.00 92.44 84 GLU A C 1
ATOM 679 O O . GLU A 1 84 ? 1.380 4.364 -9.249 1.00 92.44 84 GLU A O 1
ATOM 684 N N . PRO A 1 85 ? 3.120 5.339 -10.291 1.00 91.94 85 PRO A N 1
ATOM 685 C CA . PRO A 1 85 ? 3.469 6.193 -9.156 1.00 91.94 85 PRO A CA 1
ATOM 686 C C . PRO A 1 85 ? 2.322 7.078 -8.658 1.00 91.94 85 PRO A C 1
ATOM 688 O O . PRO A 1 85 ? 2.179 7.271 -7.446 1.00 91.94 85 PRO A O 1
ATOM 691 N N . GLU A 1 86 ? 1.481 7.629 -9.543 1.00 95.19 86 GLU A N 1
ATOM 692 C CA . GLU A 1 86 ? 0.331 8.418 -9.097 1.00 95.19 86 GLU A CA 1
ATOM 693 C C . GLU A 1 86 ? -0.717 7.553 -8.396 1.00 95.19 86 GLU A C 1
ATOM 695 O O . GLU A 1 86 ? -1.325 8.017 -7.427 1.00 95.19 86 GLU A O 1
ATOM 700 N N . ALA A 1 87 ? -0.919 6.306 -8.837 1.00 94.88 87 ALA A N 1
ATOM 701 C CA . ALA A 1 87 ? -1.842 5.375 -8.190 1.00 94.88 87 ALA A CA 1
ATOM 702 C C . ALA A 1 87 ? -1.390 5.049 -6.768 1.00 94.88 87 ALA A C 1
ATOM 704 O O . ALA A 1 87 ? -2.169 5.226 -5.827 1.00 94.88 87 ALA A O 1
ATOM 705 N N . ALA A 1 88 ? -0.108 4.730 -6.590 1.00 95.38 88 ALA A N 1
ATOM 706 C CA . ALA A 1 88 ? 0.472 4.503 -5.272 1.00 95.38 88 ALA A CA 1
ATOM 707 C C . ALA A 1 88 ? 0.297 5.720 -4.348 1.00 95.38 88 ALA A C 1
ATOM 709 O O . ALA A 1 88 ? -0.135 5.581 -3.203 1.00 95.38 88 ALA A O 1
ATOM 710 N N . ARG A 1 89 ? 0.540 6.942 -4.846 1.00 96.75 89 ARG A N 1
ATOM 711 C CA . ARG A 1 89 ? 0.324 8.176 -4.065 1.00 96.75 89 ARG A CA 1
ATOM 712 C C . ARG A 1 89 ? -1.145 8.389 -3.696 1.00 96.75 89 ARG A C 1
ATOM 714 O O . ARG A 1 89 ? -1.419 8.896 -2.609 1.00 96.75 89 ARG A O 1
ATOM 721 N N . ARG A 1 90 ? -2.095 8.043 -4.573 1.00 97.00 90 ARG A N 1
ATOM 722 C CA . ARG A 1 90 ? -3.530 8.108 -4.244 1.00 97.00 90 ARG A CA 1
ATOM 723 C C . ARG A 1 90 ? -3.879 7.115 -3.140 1.00 97.00 90 ARG A C 1
ATOM 725 O O . ARG A 1 90 ? -4.469 7.527 -2.146 1.00 97.00 90 ARG A O 1
ATOM 732 N N . TRP A 1 91 ? -3.485 5.850 -3.284 1.00 97.19 91 TRP A N 1
ATOM 733 C CA . TRP A 1 91 ? -3.770 4.812 -2.290 1.00 97.19 91 TRP A CA 1
ATOM 734 C C . TRP A 1 91 ? -3.126 5.109 -0.937 1.00 97.19 91 TRP A C 1
ATOM 736 O O . TRP A 1 91 ? -3.748 4.883 0.095 1.00 97.19 91 TRP A O 1
ATOM 746 N N . HIS A 1 92 ? -1.921 5.681 -0.934 1.00 97.25 92 HIS A N 1
ATOM 747 C CA . HIS A 1 92 ? -1.250 6.152 0.277 1.00 97.25 92 HIS A CA 1
ATOM 748 C C . HIS A 1 92 ? -2.074 7.215 1.009 1.00 97.25 92 HIS A C 1
ATOM 750 O O . HIS A 1 92 ? -2.360 7.057 2.195 1.00 97.25 92 HIS A O 1
ATOM 756 N N . ARG A 1 93 ? -2.534 8.252 0.296 1.00 97.00 93 ARG A N 1
ATOM 757 C CA . ARG A 1 93 ? -3.394 9.288 0.889 1.00 97.00 93 ARG A CA 1
ATOM 758 C C . ARG A 1 93 ? -4.701 8.711 1.424 1.00 97.00 93 ARG A C 1
ATOM 760 O O . ARG A 1 93 ? -5.103 9.077 2.522 1.00 97.00 93 ARG A O 1
ATOM 767 N N . MET A 1 94 ? -5.338 7.811 0.673 1.00 96.19 94 MET A N 1
ATOM 768 C CA . MET A 1 94 ? -6.563 7.136 1.116 1.00 96.19 94 MET A CA 1
ATOM 769 C C . MET A 1 94 ? -6.323 6.334 2.397 1.00 96.19 94 MET A C 1
ATOM 771 O O . MET A 1 94 ? -7.100 6.450 3.337 1.00 96.19 94 MET A O 1
ATOM 775 N N . LEU A 1 95 ? -5.214 5.589 2.472 1.00 95.12 95 LEU A N 1
ATOM 776 C CA . LEU A 1 95 ? -4.896 4.753 3.628 1.00 95.12 95 LEU A CA 1
ATOM 777 C C . LEU A 1 95 ? -4.773 5.599 4.892 1.00 95.12 95 LEU A C 1
ATOM 779 O O . LEU A 1 95 ? -5.374 5.278 5.911 1.00 95.12 95 LEU A O 1
ATOM 783 N N . TYR A 1 96 ? -4.001 6.684 4.835 1.00 93.88 96 TYR A N 1
ATOM 784 C CA . TYR A 1 96 ? -3.823 7.538 6.006 1.00 93.88 96 TYR A CA 1
ATOM 785 C C . TYR A 1 96 ? -5.082 8.341 6.342 1.00 93.88 96 TYR A C 1
ATOM 787 O O . TYR A 1 96 ? -5.347 8.544 7.523 1.00 93.88 96 TYR A O 1
ATOM 795 N N . ALA A 1 97 ? -5.897 8.723 5.355 1.00 93.94 97 ALA A N 1
ATOM 796 C CA . ALA A 1 97 ? -7.203 9.325 5.616 1.00 93.94 97 ALA A CA 1
ATOM 797 C C . ALA A 1 97 ? -8.137 8.365 6.381 1.00 93.94 97 ALA A C 1
ATOM 799 O O . ALA A 1 97 ? -8.730 8.772 7.377 1.00 93.94 97 ALA A O 1
ATOM 800 N N . GLU A 1 98 ? -8.216 7.091 5.975 1.00 91.38 98 GLU A N 1
ATOM 801 C CA . GLU A 1 98 ? -9.006 6.066 6.679 1.00 91.38 98 GLU A CA 1
ATOM 802 C C . GLU A 1 98 ? -8.491 5.823 8.104 1.00 91.38 98 GLU A C 1
ATOM 804 O O . GLU A 1 98 ? -9.273 5.764 9.050 1.00 91.38 98 GLU A O 1
ATOM 809 N N . LEU A 1 99 ? -7.170 5.727 8.276 1.00 89.75 99 LEU A N 1
ATOM 810 C CA . LEU A 1 99 ? -6.552 5.510 9.586 1.00 89.75 99 LEU A CA 1
ATOM 811 C C . LEU A 1 99 ? -6.793 6.672 10.562 1.00 89.75 99 LEU A C 1
ATOM 813 O O . LEU A 1 99 ? -6.975 6.437 11.756 1.00 89.75 99 LEU A O 1
ATOM 817 N N . HIS A 1 100 ? -6.789 7.915 10.075 1.00 89.38 100 HIS A N 1
ATOM 818 C CA . HIS A 1 100 ? -7.096 9.086 10.901 1.00 89.38 100 HIS A CA 1
ATOM 819 C C . HIS A 1 100 ? -8.578 9.154 11.261 1.00 89.38 100 HIS A C 1
ATOM 821 O O . HIS A 1 100 ? -8.896 9.329 12.435 1.00 89.38 100 HIS A O 1
ATOM 827 N N . ALA A 1 101 ? -9.475 8.928 10.296 1.00 86.19 101 ALA A N 1
ATOM 828 C CA . ALA A 1 101 ? -10.918 8.919 10.543 1.00 86.19 101 ALA A CA 1
ATOM 829 C C . ALA A 1 101 ? -11.324 7.850 11.576 1.00 86.19 101 ALA A C 1
ATOM 831 O O . ALA A 1 101 ? -12.094 8.128 12.495 1.00 86.19 101 ALA A O 1
ATOM 832 N N . ASP A 1 102 ? -10.755 6.645 11.483 1.00 79.25 102 ASP A N 1
ATOM 833 C CA . ASP A 1 102 ? -10.976 5.576 12.464 1.00 79.25 102 ASP A CA 1
ATOM 834 C C . ASP A 1 102 ? -10.438 5.941 13.857 1.00 79.25 102 ASP A C 1
ATOM 836 O O . ASP A 1 102 ? -11.049 5.604 14.878 1.00 79.25 102 ASP A O 1
ATOM 840 N N . GLY A 1 103 ? -9.294 6.631 13.911 1.00 73.94 103 GLY A N 1
ATOM 841 C CA . GLY A 1 103 ? -8.703 7.123 15.154 1.00 73.94 103 GLY A CA 1
ATOM 842 C C . GLY A 1 103 ? -9.575 8.178 15.842 1.00 73.94 103 GLY A C 1
ATOM 843 O O . GLY A 1 103 ? -9.791 8.104 17.053 1.00 73.94 103 GLY A O 1
ATOM 844 N N . GLU A 1 104 ? -10.128 9.120 15.077 1.00 71.38 104 GLU A N 1
ATOM 845 C CA . GLU A 1 104 ? -11.048 10.148 15.578 1.00 71.38 104 GLU A CA 1
ATOM 846 C C . GLU A 1 104 ? -12.356 9.531 16.091 1.00 71.38 104 GLU A C 1
ATOM 848 O O . GLU A 1 104 ? -12.761 9.797 17.226 1.00 71.38 104 GLU A O 1
ATOM 853 N N . LEU A 1 105 ? -12.969 8.623 15.323 1.00 60.50 105 LEU A N 1
ATOM 854 C CA . LEU A 1 105 ? -14.184 7.902 15.727 1.00 60.50 105 LEU A CA 1
ATOM 855 C C . LEU A 1 105 ? -13.972 7.076 17.006 1.00 60.50 105 LEU A C 1
ATOM 857 O O . LEU A 1 105 ? -14.844 7.041 17.881 1.00 60.50 105 LEU A O 1
ATOM 861 N N . SER A 1 106 ? -12.797 6.457 17.143 1.00 59.62 106 SER A N 1
ATOM 862 C CA . SER A 1 106 ? -12.401 5.719 18.349 1.00 59.62 106 SER A CA 1
ATOM 863 C C . SER A 1 106 ? -12.234 6.627 19.572 1.00 59.62 106 SER A C 1
ATOM 865 O O . SER A 1 106 ? -12.500 6.208 20.700 1.00 59.62 106 SER A O 1
ATOM 867 N N . SER A 1 107 ? -11.819 7.882 19.370 1.00 58.38 107 SER A N 1
ATOM 868 C CA . SER A 1 107 ? -11.662 8.850 20.460 1.00 58.38 107 SER A CA 1
ATOM 869 C C . SER A 1 107 ? -13.000 9.393 20.980 1.00 58.38 107 SER A C 1
ATOM 871 O O . SER A 1 107 ? -13.145 9.586 22.184 1.00 58.38 107 SER A O 1
ATOM 873 N N . CYS A 1 108 ? -14.007 9.560 20.112 1.00 54.50 108 CYS A N 1
ATOM 874 C CA . CYS A 1 108 ? -15.329 10.078 20.492 1.00 54.50 108 CYS A CA 1
ATOM 875 C C . CYS A 1 108 ? -16.221 9.059 21.217 1.00 54.50 108 CYS A C 1
ATOM 877 O O . CYS A 1 108 ? -17.130 9.454 21.937 1.00 54.50 108 CYS A O 1
ATOM 879 N N . THR A 1 109 ? -15.984 7.757 21.040 1.00 55.38 109 THR A N 1
ATOM 880 C CA . THR A 1 109 ? -16.754 6.687 21.709 1.00 55.38 109 THR A CA 1
ATOM 881 C C . THR A 1 109 ? -16.211 6.317 23.091 1.00 55.38 109 THR A C 1
ATOM 883 O O . THR A 1 109 ? -16.809 5.499 23.786 1.00 55.38 109 THR A O 1
ATOM 886 N N . SER A 1 110 ? -15.093 6.923 23.495 1.00 50.66 110 SER A N 1
ATOM 887 C CA . SER A 1 110 ? -14.438 6.700 24.789 1.00 50.66 110 SER A CA 1
ATOM 888 C C . SER A 1 110 ? -14.704 7.823 25.809 1.00 50.66 110 SER A C 1
ATOM 890 O O . SER A 1 110 ? -14.001 7.884 26.817 1.00 50.66 110 SER A O 1
ATOM 892 N N . ALA A 1 111 ? -15.667 8.715 25.539 1.00 41.91 111 ALA A N 1
ATOM 893 C CA . ALA A 1 111 ? -16.031 9.858 26.383 1.00 41.91 111 ALA A CA 1
ATOM 894 C C . ALA A 1 111 ? -17.394 9.670 27.061 1.00 41.91 111 ALA A C 1
ATOM 896 O O . ALA A 1 111 ? -18.324 9.174 26.386 1.00 41.91 111 ALA A O 1
#

Radius of gyration: 16.76 Å; chains: 1; bounding box: 38×33×48 Å

Foldseek 3Di:
DCLLAAFPVRDGDDFDADPVGHGPQQDPVGGVDDLVPDQLVVNLPQWDDDLVGTPGGDCPPPVQCVQADPVRNPDGVCVVVVPDPVVNRVSSVVVVVNSVVSSVVSVVVVD

Sequence (111 aa):
WHRLTFDPSGRRRVLRRRPNGDCTFLGPSGCVLDEETRPLVCRLYPHAYTERGLDGESDHYCPTERLRSPDDPNATMLTILRMEPEAARRWHRMLYAELHADGELSSCTSA

pLDDT: mean 86.19, std 10.45, range [41.91, 97.25]

Secondary structure (DSSP, 8-state):
-HHHHB-TTS-B----B-TTS-BTTEETTEESS-TTTS-HHHHSTTEEEETTEEEEE--TTS-GGGT--SS-TT--HHHHTT--HHHHHHHHHHHHHHHHHHHHHHHHTT-